Protein AF-A0A7W1D1I5-F1 (afdb_monomer_lite)

Radius of gyration: 15.41 Å; chains: 1; bounding box: 38×36×47 Å

Sequence (142 aa):
MVYVFHVHWRPASVPAGEGAALFWAEALPAKRVKPGAPQDHPFCADAGVLGSRLEGNPGEAETLGVLLPGNARGPFPSVDGTSGRRKVALRSWRVPALRLAPTEAVQILMEWLENERVPSDVQLGDSTHYWQRAAQLGLEAL

Structure (mmCIF, N/CA/C/O backbone):
data_AF-A0A7W1D1I5-F1
#
_entry.id   AF-A0A7W1D1I5-F1
#
loop_
_atom_site.group_PDB
_atom_site.id
_atom_site.type_symbol
_atom_site.label_atom_id
_atom_site.label_alt_id
_atom_site.label_comp_id
_atom_site.label_asym_id
_atom_site.label_entity_id
_atom_site.label_seq_id
_atom_site.pdbx_PDB_ins_code
_atom_site.Cartn_x
_atom_site.Cartn_y
_atom_site.Cartn_z
_atom_site.occupancy
_atom_site.B_iso_or_equiv
_atom_site.auth_seq_id
_atom_site.auth_comp_id
_atom_site.auth_asym_id
_atom_site.auth_atom_id
_atom_site.pdbx_PDB_model_num
ATOM 1 N N . MET A 1 1 ? 2.821 -16.788 -8.348 1.00 85.88 1 MET A N 1
ATOM 2 C CA . MET A 1 1 ? 2.913 -15.312 -8.358 1.00 85.88 1 MET A CA 1
ATOM 3 C C . MET A 1 1 ? 2.959 -14.911 -6.903 1.00 85.88 1 MET A C 1
ATOM 5 O O . MET A 1 1 ? 2.241 -15.540 -6.142 1.00 85.88 1 MET A O 1
ATOM 9 N N . VAL A 1 2 ? 3.813 -13.971 -6.525 1.00 92.38 2 VAL A N 1
ATOM 10 C CA . VAL A 1 2 ? 3.862 -13.447 -5.151 1.00 92.38 2 VAL A CA 1
ATOM 11 C C . VAL A 1 2 ? 3.465 -11.978 -5.188 1.00 92.38 2 VAL A C 1
ATOM 13 O O . VAL A 1 2 ? 3.810 -11.294 -6.152 1.00 92.38 2 VAL A O 1
ATOM 16 N N . TYR A 1 3 ? 2.745 -11.507 -4.177 1.00 94.12 3 TYR A N 1
ATOM 17 C CA . TYR A 1 3 ? 2.292 -10.128 -4.063 1.00 94.12 3 TYR A CA 1
ATOM 18 C C . TYR A 1 3 ? 2.925 -9.455 -2.854 1.00 94.12 3 TYR A C 1
ATOM 20 O O . TYR A 1 3 ? 2.684 -9.870 -1.725 1.00 94.12 3 TYR A O 1
ATOM 28 N N . VAL A 1 4 ? 3.723 -8.413 -3.077 1.00 95.06 4 VAL A N 1
ATOM 29 C CA . VAL A 1 4 ? 4.300 -7.623 -1.983 1.00 95.06 4 VAL A CA 1
ATOM 30 C C . VAL A 1 4 ? 3.317 -6.524 -1.622 1.00 95.06 4 VAL A C 1
ATOM 32 O O . VAL A 1 4 ? 3.130 -5.601 -2.409 1.00 95.06 4 VAL A O 1
ATOM 35 N N . PHE A 1 5 ? 2.665 -6.638 -0.468 1.00 95.38 5 PHE A N 1
ATOM 36 C CA . PHE A 1 5 ? 1.684 -5.673 0.013 1.00 95.38 5 PHE A CA 1
ATOM 37 C C . PHE A 1 5 ? 2.354 -4.496 0.710 1.00 95.38 5 PHE A C 1
ATOM 39 O O . PHE A 1 5 ? 3.245 -4.659 1.548 1.00 95.38 5 PHE A O 1
ATOM 46 N N . HIS A 1 6 ? 1.851 -3.310 0.405 1.00 96.44 6 HIS A N 1
ATOM 47 C CA . HIS A 1 6 ? 2.287 -2.024 0.915 1.00 96.44 6 HIS A CA 1
ATOM 48 C C . HIS A 1 6 ? 1.091 -1.253 1.470 1.00 96.44 6 HIS A C 1
ATOM 50 O O . HIS A 1 6 ? -0.012 -1.320 0.924 1.00 96.44 6 HIS A O 1
ATOM 56 N N . VAL A 1 7 ? 1.331 -0.467 2.519 1.00 96.25 7 VAL A N 1
ATOM 57 C CA . VAL A 1 7 ? 0.303 0.341 3.180 1.00 96.25 7 VAL A CA 1
ATOM 58 C C . VAL A 1 7 ? 0.741 1.794 3.231 1.00 96.25 7 VAL A C 1
ATOM 60 O O . VAL A 1 7 ? 1.870 2.113 3.610 1.00 96.25 7 VAL A O 1
ATOM 63 N N . HIS A 1 8 ? -0.171 2.684 2.859 1.00 95.75 8 HIS A N 1
ATOM 64 C CA . HIS A 1 8 ? -0.002 4.122 2.978 1.00 95.75 8 HIS A CA 1
ATOM 65 C C . HIS A 1 8 ? -1.125 4.711 3.826 1.00 95.75 8 HIS A C 1
ATOM 67 O O . HIS A 1 8 ? -2.297 4.542 3.500 1.00 95.75 8 HIS A O 1
ATOM 73 N N . TRP A 1 9 ? -0.780 5.431 4.891 1.00 95.19 9 TRP A N 1
ATOM 74 C CA . TRP A 1 9 ? -1.772 6.157 5.674 1.00 95.19 9 TRP A CA 1
ATOM 75 C C . TRP A 1 9 ? -1.988 7.552 5.109 1.00 95.19 9 TRP A C 1
ATOM 77 O O . TRP A 1 9 ? -1.050 8.345 5.008 1.00 95.19 9 TRP A O 1
ATOM 87 N N . ARG A 1 10 ? -3.240 7.871 4.794 1.00 94.06 10 ARG A N 1
ATOM 88 C CA . ARG A 1 10 ? -3.671 9.216 4.440 1.00 94.06 10 ARG A CA 1
ATOM 89 C C . ARG A 1 10 ? -4.372 9.842 5.647 1.00 94.06 10 ARG A C 1
ATOM 91 O O . ARG A 1 10 ? -5.433 9.353 6.037 1.00 94.06 10 ARG A O 1
ATOM 98 N N . PRO A 1 11 ? -3.817 10.912 6.240 1.00 91.38 11 PRO A N 1
ATOM 99 C CA . PRO A 1 11 ? -4.476 11.609 7.336 1.00 91.38 11 PRO A CA 1
ATOM 100 C C . PRO A 1 11 ? -5.791 12.240 6.868 1.00 91.38 11 PRO A C 1
ATOM 102 O O . PRO A 1 11 ? -6.001 12.477 5.675 1.00 91.38 11 PRO A O 1
ATOM 105 N N . ALA A 1 12 ? -6.671 12.525 7.824 1.00 91.12 12 ALA A N 1
ATOM 106 C CA . ALA A 1 12 ? -7.903 13.245 7.553 1.00 91.12 12 ALA A CA 1
ATOM 107 C C . ALA A 1 12 ? -7.605 14.639 6.982 1.00 91.12 12 ALA A C 1
ATOM 109 O O . ALA A 1 12 ? -6.682 15.324 7.422 1.00 91.12 12 ALA A O 1
ATOM 110 N N . SER A 1 13 ? -8.413 15.083 6.021 1.00 87.62 13 SER A N 1
ATOM 111 C CA . SER A 1 13 ? -8.305 16.433 5.453 1.00 87.62 13 SER A CA 1
ATOM 112 C C . SER A 1 13 ? -8.845 17.523 6.384 1.00 87.62 13 SER A C 1
ATOM 114 O O . SER A 1 13 ? -8.617 18.704 6.137 1.00 87.62 13 SER A O 1
ATOM 116 N N . VAL A 1 14 ? -9.575 17.139 7.436 1.00 88.88 14 VAL A N 1
ATOM 117 C CA . VAL A 1 14 ? -10.134 18.031 8.459 1.00 88.88 14 VAL A CA 1
ATOM 118 C C . VAL A 1 14 ? -9.907 17.439 9.857 1.00 88.88 14 VAL A C 1
ATOM 120 O O . VAL A 1 14 ? -9.893 16.216 9.981 1.00 88.88 14 VAL A O 1
ATOM 123 N N . PRO A 1 15 ? -9.771 18.260 10.918 1.00 82.19 15 PRO A N 1
ATOM 124 C CA . PRO A 1 15 ? -9.387 17.776 12.251 1.00 82.19 15 PRO A CA 1
ATOM 125 C C . PRO A 1 15 ? -10.319 16.728 12.876 1.00 82.19 15 PRO A C 1
ATOM 127 O O . PRO A 1 15 ? -9.853 15.878 13.622 1.00 82.19 15 PRO A O 1
ATOM 130 N N . ALA A 1 16 ? -11.621 16.789 12.582 1.00 81.12 16 ALA A N 1
ATOM 131 C CA . ALA A 1 16 ? -12.625 15.843 13.085 1.00 81.12 16 ALA A CA 1
ATOM 132 C C . ALA A 1 16 ? -12.961 14.722 12.083 1.00 81.12 16 ALA A C 1
ATOM 134 O O . ALA A 1 16 ? -13.888 13.951 12.306 1.00 81.12 16 ALA A O 1
ATOM 135 N N . GLY A 1 17 ? -12.271 14.685 10.942 1.00 81.69 17 GLY A N 1
ATOM 136 C CA . GLY A 1 17 ? -12.485 13.673 9.919 1.00 81.69 17 GLY A CA 1
ATOM 137 C C . GLY A 1 17 ? -11.699 12.407 10.224 1.00 81.69 17 GLY A C 1
ATOM 138 O O . GLY A 1 17 ? -10.726 12.422 10.976 1.00 81.69 17 GLY A O 1
ATOM 139 N N . GLU A 1 18 ? -12.084 11.318 9.573 1.00 86.56 18 GLU A N 1
ATOM 140 C CA . GLU A 1 18 ? -11.309 10.084 9.600 1.00 86.56 18 GLU A CA 1
ATOM 141 C C . GLU A 1 18 ? -10.264 10.080 8.478 1.00 86.56 18 GLU A C 1
ATOM 143 O O . GLU A 1 18 ? -10.490 10.569 7.364 1.00 86.56 18 GLU A O 1
ATOM 148 N N . GLY A 1 19 ? -9.084 9.540 8.790 1.00 92.44 19 GLY A N 1
ATOM 149 C CA . GLY A 1 19 ? -8.084 9.207 7.781 1.00 92.44 19 GLY A CA 1
ATOM 150 C C . GLY A 1 19 ? -8.495 7.975 6.975 1.00 92.44 19 GLY A C 1
ATOM 151 O O . GLY A 1 19 ? -9.632 7.515 7.027 1.00 92.44 19 GLY A O 1
ATOM 152 N N . ALA A 1 20 ? -7.556 7.421 6.223 1.00 95.38 20 ALA A N 1
ATOM 153 C CA . ALA A 1 20 ? -7.724 6.111 5.609 1.00 95.38 20 ALA A CA 1
ATOM 154 C C . ALA A 1 20 ? -6.380 5.429 5.410 1.00 95.38 20 ALA A C 1
ATOM 156 O O . ALA A 1 20 ? -5.369 6.093 5.168 1.00 95.38 20 ALA A O 1
ATOM 157 N N . ALA A 1 21 ? -6.396 4.103 5.420 1.00 95.94 21 ALA A N 1
ATOM 158 C CA . ALA A 1 21 ? -5.281 3.318 4.924 1.00 95.94 21 ALA A CA 1
ATOM 159 C C . ALA A 1 21 ? -5.530 2.960 3.460 1.00 95.94 21 ALA A C 1
ATOM 161 O O . ALA A 1 21 ? -6.640 2.596 3.079 1.00 95.94 21 ALA A O 1
ATOM 162 N N . LEU A 1 22 ? -4.494 3.060 2.637 1.00 96.69 22 LEU A N 1
ATOM 163 C CA . LEU A 1 22 ? -4.510 2.617 1.253 1.00 96.69 22 LEU A CA 1
ATOM 164 C C . LEU A 1 22 ? -3.561 1.431 1.109 1.00 96.69 22 LEU A C 1
ATOM 166 O O . LEU A 1 22 ? -2.348 1.580 1.280 1.00 96.69 22 LEU A O 1
ATOM 170 N N . PHE A 1 23 ? -4.124 0.269 0.797 1.00 96.44 23 PHE A N 1
ATOM 171 C CA . PHE A 1 23 ? -3.389 -0.961 0.529 1.00 96.44 23 PHE A CA 1
ATOM 172 C C . PHE A 1 23 ? -3.145 -1.086 -0.969 1.00 96.44 23 PHE A C 1
ATOM 174 O O . PHE A 1 23 ? -4.069 -0.946 -1.763 1.00 96.44 23 PHE A O 1
ATOM 181 N N . TRP A 1 24 ? -1.915 -1.377 -1.367 1.00 96.31 24 TRP A N 1
ATOM 182 C CA . TRP A 1 24 ? -1.565 -1.694 -2.752 1.00 96.31 24 TRP A CA 1
ATOM 183 C C . TRP A 1 24 ? -0.506 -2.793 -2.776 1.00 96.31 24 TRP A C 1
ATOM 185 O O . TRP A 1 24 ? 0.081 -3.101 -1.741 1.00 96.31 24 TRP A O 1
ATOM 195 N N . ALA A 1 25 ? -0.256 -3.406 -3.934 1.00 95.56 25 ALA A N 1
ATOM 196 C CA . ALA A 1 25 ? 0.739 -4.469 -4.018 1.00 95.56 25 ALA A CA 1
ATOM 197 C C . ALA A 1 25 ? 1.511 -4.494 -5.334 1.00 95.56 25 ALA A C 1
ATOM 199 O O . ALA A 1 25 ? 0.986 -4.127 -6.390 1.00 95.56 25 ALA A O 1
ATOM 200 N N . GLU A 1 26 ? 2.743 -4.996 -5.269 1.00 94.31 26 GLU A N 1
ATOM 201 C CA . GLU A 1 26 ? 3.543 -5.378 -6.433 1.00 94.31 26 GLU A CA 1
ATOM 202 C C . GLU A 1 26 ? 3.391 -6.871 -6.743 1.00 94.31 26 GLU A C 1
ATOM 204 O O . GLU A 1 26 ? 3.496 -7.704 -5.849 1.00 94.31 26 GLU A O 1
ATOM 209 N N . ALA A 1 27 ? 3.199 -7.232 -8.011 1.00 92.31 27 ALA A N 1
ATOM 210 C CA . ALA A 1 27 ? 3.149 -8.607 -8.492 1.00 92.31 27 ALA A CA 1
ATOM 211 C C . ALA A 1 27 ? 4.532 -9.088 -8.964 1.00 92.31 27 ALA A C 1
ATOM 213 O O . ALA A 1 27 ? 5.158 -8.483 -9.842 1.00 92.31 27 ALA A O 1
ATOM 214 N N . LEU A 1 28 ? 4.981 -10.225 -8.426 1.00 87.75 28 LEU A N 1
ATOM 215 C CA . LEU A 1 28 ? 6.300 -10.805 -8.665 1.00 87.75 28 LEU A CA 1
ATOM 216 C C . LEU A 1 28 ? 6.258 -12.221 -9.273 1.00 87.75 28 LEU A C 1
ATOM 218 O O . LEU A 1 28 ? 5.443 -13.058 -8.863 1.00 87.75 28 LEU A O 1
ATOM 222 N N . PRO A 1 29 ? 7.182 -12.546 -10.201 1.00 83.75 29 PRO A N 1
ATOM 223 C CA . PRO A 1 29 ? 8.345 -11.744 -10.594 1.00 83.75 29 PRO A CA 1
ATOM 224 C C . PRO A 1 29 ? 7.956 -10.519 -11.423 1.00 83.75 29 PRO A C 1
ATOM 226 O O . PRO A 1 29 ? 7.058 -10.598 -12.263 1.00 83.75 29 PRO A O 1
ATOM 229 N N . ALA A 1 30 ? 8.658 -9.406 -11.197 1.00 75.69 30 ALA A N 1
ATOM 230 C CA . ALA A 1 30 ? 8.483 -8.175 -11.953 1.00 75.69 30 ALA A CA 1
ATOM 231 C C . ALA A 1 30 ? 8.706 -8.467 -13.445 1.00 75.69 30 ALA A C 1
ATOM 233 O O . ALA A 1 30 ? 9.831 -8.677 -13.909 1.00 75.69 30 ALA A O 1
ATOM 234 N N . L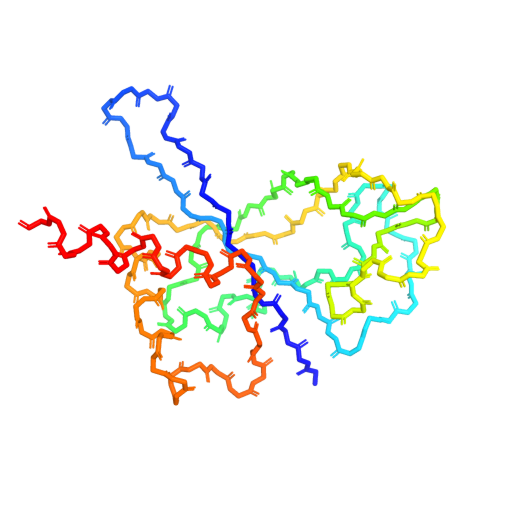YS A 1 31 ? 7.617 -8.561 -14.211 1.00 69.25 31 LYS A N 1
ATOM 235 C CA . LYS A 1 31 ? 7.702 -8.815 -15.652 1.00 69.25 31 LYS A CA 1
ATOM 236 C C . LYS A 1 31 ? 8.226 -7.563 -16.348 1.00 69.25 31 LYS A C 1
ATOM 238 O O . LYS A 1 31 ? 8.023 -6.447 -15.877 1.00 69.25 31 LYS A O 1
ATOM 243 N N . ARG A 1 32 ? 8.891 -7.745 -17.497 1.00 61.28 32 ARG A N 1
ATOM 244 C CA . ARG A 1 32 ? 9.329 -6.619 -18.337 1.00 61.28 32 ARG A CA 1
ATOM 245 C C . ARG A 1 32 ? 8.161 -5.659 -18.556 1.00 61.28 32 ARG A C 1
ATOM 247 O O . ARG A 1 32 ? 7.087 -6.084 -18.980 1.00 61.28 32 ARG A O 1
ATOM 254 N N . VAL A 1 33 ? 8.422 -4.387 -18.270 1.00 62.50 33 VAL A N 1
ATOM 255 C CA . VAL A 1 33 ? 7.480 -3.275 -18.395 1.00 62.50 33 VAL A CA 1
ATOM 256 C C . VAL A 1 33 ? 6.863 -3.298 -19.793 1.00 62.50 33 VAL A C 1
ATOM 258 O O . VAL A 1 33 ? 7.554 -3.061 -20.785 1.00 62.50 33 VAL A O 1
ATOM 261 N N . LYS A 1 34 ? 5.567 -3.610 -19.883 1.00 57.78 34 LYS A N 1
ATOM 262 C CA . LYS A 1 34 ? 4.782 -3.242 -21.064 1.00 57.78 34 LYS A CA 1
ATOM 263 C C . LYS A 1 34 ? 4.542 -1.730 -20.989 1.00 57.78 34 LYS A C 1
ATOM 265 O O . LYS A 1 34 ? 4.358 -1.234 -19.879 1.00 57.78 34 LYS A O 1
ATOM 270 N N . PRO A 1 35 ? 4.551 -0.992 -22.110 1.00 56.22 35 PRO A N 1
ATOM 271 C CA . PRO A 1 35 ? 4.232 0.431 -22.086 1.00 56.22 35 PRO A CA 1
ATOM 272 C C . PRO A 1 35 ? 2.816 0.635 -21.522 1.00 56.22 35 PRO A C 1
ATOM 274 O O . PRO A 1 35 ? 1.835 0.310 -22.187 1.00 56.22 35 PRO A O 1
ATOM 277 N N . GLY A 1 36 ? 2.721 1.094 -20.274 1.00 63.72 36 GLY A N 1
ATOM 278 C CA . GLY A 1 36 ? 1.496 1.627 -19.675 1.00 63.72 36 GLY A CA 1
ATOM 279 C C . GLY A 1 36 ? 1.414 3.138 -19.887 1.00 63.72 36 GLY A C 1
ATOM 280 O O . GLY A 1 36 ? 2.227 3.711 -20.623 1.00 63.72 36 GLY A O 1
ATOM 281 N N . ALA A 1 37 ? 0.472 3.813 -19.219 1.00 68.06 37 ALA A N 1
ATOM 282 C CA . ALA A 1 37 ? 0.531 5.270 -19.162 1.00 68.06 37 ALA A CA 1
ATOM 283 C C . ALA A 1 37 ? 1.862 5.697 -18.499 1.00 68.06 37 ALA A C 1
ATOM 285 O O . ALA A 1 37 ? 2.323 5.003 -17.591 1.00 68.06 37 ALA A O 1
ATOM 286 N N . PRO A 1 38 ? 2.484 6.824 -18.895 1.00 68.38 38 PRO A N 1
ATOM 287 C CA . PRO A 1 38 ? 3.840 7.212 -18.471 1.00 68.38 38 PRO A CA 1
ATOM 288 C C . PRO A 1 38 ? 4.105 7.313 -16.956 1.00 68.38 38 PRO A C 1
ATOM 290 O O . PRO A 1 38 ? 5.251 7.508 -16.558 1.00 68.38 38 PRO A O 1
ATOM 293 N N . GLN A 1 39 ? 3.070 7.219 -16.121 1.00 84.31 39 GLN A N 1
ATOM 294 C CA . GLN A 1 39 ? 3.133 7.340 -14.665 1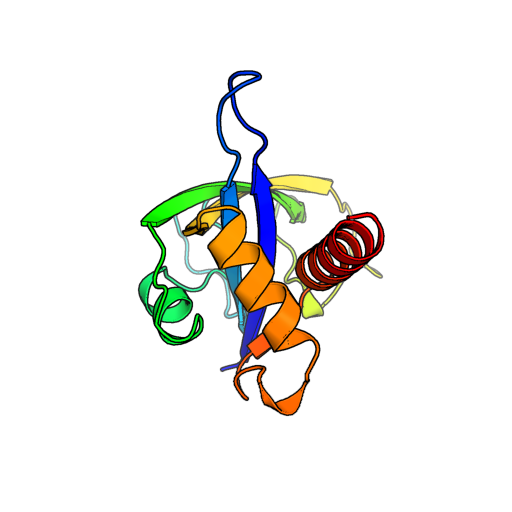.00 84.31 39 GLN A CA 1
ATOM 295 C C . GLN A 1 39 ? 2.543 6.134 -13.927 1.00 84.31 39 GLN A C 1
ATOM 297 O O . GLN A 1 39 ? 2.575 6.125 -12.701 1.00 84.31 39 GLN A O 1
ATOM 302 N N . ASP A 1 40 ? 2.013 5.125 -14.618 1.00 89.62 40 ASP A N 1
ATOM 303 C CA . ASP A 1 40 ? 1.483 3.941 -13.939 1.00 89.62 40 ASP A CA 1
ATOM 304 C C . ASP A 1 40 ? 2.632 3.035 -13.521 1.00 89.62 40 ASP A C 1
ATOM 306 O O . ASP A 1 40 ? 3.534 2.737 -14.312 1.00 89.62 40 ASP A O 1
ATOM 310 N N . HIS A 1 41 ? 2.616 2.606 -12.263 1.00 89.62 41 HIS A N 1
ATOM 311 C CA . HIS A 1 41 ? 3.639 1.708 -11.768 1.00 89.62 41 HIS A CA 1
ATOM 312 C C . HIS A 1 41 ? 3.456 0.318 -12.410 1.00 89.62 41 HIS A C 1
ATOM 314 O O . HIS A 1 41 ? 2.422 -0.329 -12.230 1.00 89.62 41 HIS A O 1
ATOM 320 N N . PRO A 1 42 ? 4.446 -0.182 -13.164 1.00 88.81 42 PRO A N 1
ATOM 321 C CA . PRO A 1 42 ? 4.269 -1.312 -14.071 1.00 88.81 42 PRO A CA 1
ATOM 322 C C . PRO A 1 42 ? 4.210 -2.669 -13.367 1.00 88.81 42 PRO A C 1
ATOM 324 O O . PRO A 1 42 ? 3.930 -3.678 -14.012 1.00 88.81 42 PRO A O 1
ATOM 327 N N . PHE A 1 43 ? 4.512 -2.707 -12.069 1.00 90.88 43 PHE A N 1
ATOM 328 C CA . PHE A 1 43 ? 4.520 -3.930 -11.273 1.00 90.88 43 PHE A CA 1
ATOM 329 C C . PHE A 1 43 ? 3.274 -4.070 -10.401 1.00 90.88 43 PHE A C 1
ATOM 331 O O . PHE A 1 43 ? 3.210 -5.009 -9.624 1.00 90.88 43 PHE A O 1
ATOM 338 N N . CYS A 1 44 ? 2.295 -3.169 -10.495 1.00 91.94 44 CYS A N 1
ATOM 339 C CA . CYS A 1 44 ? 1.131 -3.222 -9.618 1.00 91.94 44 CYS A CA 1
ATOM 340 C C . CYS A 1 44 ? 0.197 -4.400 -9.903 1.00 91.94 44 CYS A C 1
ATOM 342 O O . CYS A 1 44 ? -0.101 -4.716 -11.055 1.00 91.94 44 CYS A O 1
ATOM 344 N N . ALA A 1 45 ? -0.314 -4.994 -8.827 1.00 92.62 45 ALA A N 1
ATOM 345 C CA . ALA A 1 45 ? -1.538 -5.779 -8.866 1.00 92.62 45 ALA A CA 1
ATOM 346 C C . ALA A 1 45 ? -2.754 -4.862 -9.088 1.00 92.62 45 ALA A C 1
ATOM 348 O O . ALA A 1 45 ? -2.744 -3.694 -8.694 1.00 92.62 45 ALA A O 1
ATOM 349 N N . ASP A 1 46 ? -3.803 -5.387 -9.717 1.00 90.62 46 ASP A N 1
ATOM 350 C CA . ASP A 1 46 ? -5.085 -4.690 -9.815 1.00 90.62 46 ASP A CA 1
ATOM 351 C C . ASP A 1 46 ? -5.893 -4.787 -8.507 1.00 90.62 46 ASP A C 1
ATOM 353 O O . ASP A 1 46 ? -5.635 -5.633 -7.650 1.00 90.62 46 ASP A O 1
ATOM 357 N N . ALA A 1 47 ? -6.900 -3.923 -8.362 1.00 89.19 47 ALA A N 1
ATOM 358 C CA . ALA A 1 47 ? -7.736 -3.847 -7.165 1.00 89.19 47 ALA A CA 1
ATOM 359 C C . ALA A 1 47 ? -8.504 -5.147 -6.855 1.00 89.19 47 ALA A C 1
ATOM 361 O O . ALA A 1 47 ? -8.727 -5.454 -5.687 1.00 89.19 47 ALA A O 1
ATOM 362 N N . GLY A 1 48 ? -8.876 -5.938 -7.869 1.00 89.31 48 GLY A N 1
ATOM 363 C CA . GLY A 1 48 ? -9.566 -7.214 -7.662 1.00 89.31 48 GLY A CA 1
ATOM 364 C C . GLY A 1 48 ? -8.647 -8.260 -7.033 1.00 89.31 48 GLY A C 1
ATOM 365 O O . GLY A 1 48 ? -9.042 -8.962 -6.102 1.00 89.31 48 GLY A O 1
ATOM 366 N N . VAL A 1 49 ? -7.394 -8.311 -7.491 1.00 90.94 49 VAL A N 1
ATOM 367 C CA . VAL A 1 49 ? -6.338 -9.141 -6.896 1.00 90.94 49 VAL A CA 1
ATOM 368 C C . VAL A 1 49 ? -6.054 -8.725 -5.453 1.00 90.94 49 VAL A C 1
ATOM 370 O O . VAL A 1 49 ? -5.886 -9.600 -4.603 1.00 90.94 49 VAL A O 1
ATOM 373 N N . LEU A 1 50 ? -6.021 -7.420 -5.163 1.00 91.44 50 LEU A N 1
ATOM 374 C CA . LEU A 1 50 ? -5.865 -6.923 -3.793 1.00 91.44 50 LEU A CA 1
ATOM 375 C C . LEU A 1 50 ? -7.037 -7.368 -2.909 1.00 91.44 50 LEU A C 1
ATOM 377 O O . LEU A 1 50 ? -6.824 -7.960 -1.854 1.00 91.44 50 LEU A O 1
ATOM 381 N N . GLY A 1 51 ? -8.270 -7.143 -3.368 1.00 92.06 51 GLY A N 1
ATOM 382 C CA . GLY A 1 51 ? -9.476 -7.367 -2.570 1.00 92.06 51 GLY A CA 1
ATOM 383 C C . GLY A 1 51 ? -9.684 -8.832 -2.209 1.00 92.06 51 GLY A C 1
ATOM 384 O O . GLY A 1 51 ? -10.102 -9.139 -1.098 1.00 92.06 51 GLY A O 1
ATOM 385 N N . SER A 1 52 ? -9.303 -9.759 -3.094 1.00 91.38 52 SER A N 1
ATOM 386 C CA . SER A 1 52 ? -9.399 -11.192 -2.801 1.00 91.38 52 SER A CA 1
ATOM 387 C C . SER A 1 52 ? -8.417 -11.678 -1.722 1.00 91.38 52 SER A C 1
ATOM 389 O O . SER A 1 52 ? -8.468 -12.851 -1.368 1.00 91.38 52 SER A O 1
ATOM 391 N N . ARG A 1 53 ? -7.485 -10.831 -1.260 1.00 91.44 53 ARG A N 1
ATOM 392 C CA . ARG A 1 53 ? -6.461 -11.149 -0.245 1.00 91.44 53 ARG A CA 1
ATOM 393 C C . ARG A 1 53 ? -6.650 -10.387 1.068 1.00 91.44 53 ARG A C 1
ATOM 395 O O . ARG A 1 53 ? -5.975 -10.707 2.035 1.00 91.44 53 ARG A O 1
ATOM 402 N N . LEU A 1 54 ? -7.575 -9.427 1.120 1.00 88.38 54 LEU A N 1
ATOM 403 C CA . LEU A 1 54 ? -7.943 -8.686 2.336 1.00 88.38 54 LEU A CA 1
ATOM 404 C C . LEU A 1 54 ? -9.164 -9.310 3.051 1.00 88.38 54 LEU A C 1
ATOM 406 O O . LEU A 1 54 ? -10.022 -8.591 3.550 1.00 88.38 54 LEU A O 1
ATOM 410 N N . GLU A 1 55 ? -9.271 -10.646 3.028 1.00 71.94 55 GLU A N 1
ATOM 411 C CA . GLU A 1 55 ? -10.220 -11.488 3.792 1.00 71.94 55 GLU A CA 1
ATOM 412 C C . GLU A 1 55 ? -11.594 -10.860 4.122 1.00 71.94 55 GLU A C 1
ATOM 414 O O . GLU A 1 55 ? -11.995 -10.725 5.272 1.00 71.94 55 GLU A O 1
ATOM 419 N N . GLY A 1 56 ? -12.363 -10.504 3.087 1.00 65.94 56 GLY A N 1
ATOM 420 C CA . GLY A 1 56 ? -13.755 -10.053 3.237 1.00 65.94 56 GLY A CA 1
ATOM 421 C C . GLY A 1 56 ? -13.952 -8.538 3.321 1.00 65.94 56 GLY A C 1
ATOM 422 O O . GLY A 1 56 ? -15.098 -8.094 3.256 1.00 65.94 56 GLY A O 1
ATOM 423 N N . ASN A 1 57 ? -12.876 -7.744 3.362 1.00 72.94 57 ASN A N 1
ATOM 424 C CA . ASN A 1 57 ? -12.947 -6.291 3.226 1.00 72.94 57 ASN A CA 1
ATOM 425 C C . ASN A 1 57 ? -12.263 -5.812 1.933 1.00 72.94 57 ASN A C 1
ATOM 427 O O . ASN A 1 57 ? -11.070 -5.499 1.930 1.00 72.94 57 ASN A O 1
ATOM 431 N N . PRO A 1 58 ? -12.992 -5.746 0.804 1.00 71.75 58 PRO A N 1
ATOM 432 C CA . PRO A 1 58 ? -12.400 -5.340 -0.463 1.00 71.75 58 PRO A CA 1
ATOM 433 C C . PRO A 1 58 ? -12.066 -3.843 -0.523 1.00 71.75 58 PRO A C 1
ATOM 435 O O . PRO A 1 58 ? -11.510 -3.423 -1.531 1.00 71.75 58 PRO A O 1
ATOM 438 N N . GLY A 1 59 ? -12.387 -3.042 0.503 1.00 85.19 59 GLY A N 1
ATOM 439 C CA . GLY A 1 59 ? -12.215 -1.590 0.486 1.00 85.19 59 GLY A CA 1
ATOM 440 C C . GLY A 1 59 ? -12.887 -0.903 -0.710 1.00 85.19 59 GLY A C 1
ATOM 441 O O . GLY A 1 59 ? -13.627 -1.503 -1.493 1.00 85.19 59 GLY A O 1
ATOM 442 N N . GLU A 1 60 ? -12.609 0.387 -0.874 1.00 93.00 60 GLU A N 1
ATOM 443 C CA . GLU A 1 60 ? -12.980 1.142 -2.071 1.00 93.00 60 GLU A CA 1
ATOM 444 C C . GLU A 1 60 ? -11.774 1.259 -3.009 1.00 93.00 60 GLU A C 1
ATOM 446 O O . GLU A 1 60 ? -10.688 1.670 -2.597 1.00 93.00 60 GLU A O 1
ATOM 451 N N . ALA A 1 61 ? -11.944 0.897 -4.282 1.00 94.94 61 ALA A N 1
ATOM 452 C CA . ALA A 1 61 ? -10.869 1.004 -5.260 1.00 94.94 61 ALA A CA 1
ATOM 453 C C . ALA A 1 61 ? -10.527 2.473 -5.551 1.00 94.94 61 ALA A C 1
ATOM 455 O O . ALA A 1 61 ? -11.383 3.264 -5.942 1.00 94.94 61 ALA A O 1
ATOM 456 N N . GLU A 1 62 ? -9.249 2.822 -5.434 1.00 94.75 62 GLU A N 1
ATOM 457 C CA . GLU A 1 62 ? -8.737 4.169 -5.674 1.00 94.75 62 GLU A CA 1
ATOM 458 C C . GLU A 1 62 ? -7.395 4.114 -6.422 1.00 94.75 62 GLU A C 1
ATOM 460 O O . GLU A 1 62 ? -6.685 3.110 -6.412 1.00 94.75 62 GLU A O 1
ATOM 465 N N . THR A 1 63 ? -7.025 5.208 -7.090 1.00 94.75 63 THR A N 1
ATOM 466 C CA . THR A 1 63 ? -5.661 5.400 -7.599 1.00 94.75 63 THR A CA 1
ATOM 467 C C . THR A 1 63 ? -4.859 6.263 -6.633 1.00 94.75 63 THR A C 1
ATOM 469 O O . THR A 1 63 ? -5.172 7.435 -6.436 1.00 94.75 63 THR A O 1
ATOM 472 N N . LEU A 1 64 ? -3.786 5.706 -6.079 1.00 94.62 64 LEU A N 1
ATOM 473 C CA . LEU A 1 64 ? -2.886 6.405 -5.171 1.00 94.62 64 LEU A CA 1
ATOM 474 C C . LEU A 1 64 ? -1.656 6.931 -5.920 1.00 94.62 64 LEU A C 1
ATOM 476 O O . LEU A 1 64 ? -1.010 6.205 -6.675 1.00 94.62 64 LEU A O 1
ATOM 480 N N . GLY A 1 65 ? -1.303 8.193 -5.678 1.00 94.56 65 GLY A N 1
ATOM 481 C CA . GLY A 1 65 ? -0.014 8.755 -6.075 1.00 94.56 65 GLY A CA 1
ATOM 482 C C . GLY A 1 65 ? 1.049 8.486 -5.011 1.00 94.56 65 GLY A C 1
ATOM 483 O O . GLY A 1 65 ? 0.908 8.936 -3.878 1.00 94.56 65 GLY A O 1
ATOM 484 N N . VAL A 1 66 ? 2.127 7.794 -5.372 1.00 92.94 66 VAL A N 1
ATOM 485 C CA . VAL A 1 66 ? 3.241 7.454 -4.473 1.00 92.94 66 VAL A CA 1
ATOM 486 C C . VAL A 1 66 ? 4.578 7.915 -5.037 1.00 92.94 66 VAL A C 1
ATOM 488 O O . VAL A 1 66 ? 4.776 7.982 -6.250 1.00 92.94 66 VAL A O 1
ATOM 491 N N . LEU A 1 67 ? 5.520 8.225 -4.146 1.00 92.62 67 LEU A N 1
ATOM 492 C CA . LEU A 1 67 ? 6.918 8.442 -4.501 1.00 92.62 67 LEU A CA 1
ATOM 493 C C . LEU A 1 67 ? 7.690 7.148 -4.264 1.00 92.62 67 LEU A C 1
ATOM 495 O O . LEU A 1 67 ? 7.870 6.745 -3.119 1.00 92.62 67 LEU A O 1
ATOM 499 N N . LEU A 1 68 ? 8.156 6.512 -5.339 1.00 91.38 68 LEU A N 1
ATOM 500 C CA . LEU A 1 68 ? 8.893 5.249 -5.262 1.00 91.38 68 LEU A CA 1
ATOM 501 C C . LEU A 1 68 ? 10.305 5.389 -5.837 1.00 91.38 68 LEU A C 1
ATOM 503 O O . LEU A 1 68 ? 10.523 6.203 -6.748 1.00 91.38 68 LEU A O 1
ATOM 507 N N . PRO A 1 69 ? 11.273 4.601 -5.333 1.00 90.88 69 PRO A N 1
ATOM 508 C CA . PRO A 1 69 ? 12.604 4.540 -5.910 1.00 90.88 69 PRO A CA 1
ATOM 509 C C . PRO A 1 69 ? 12.564 4.134 -7.386 1.00 90.88 69 PRO A C 1
ATOM 511 O O . PRO A 1 69 ? 11.859 3.216 -7.799 1.00 90.88 69 PRO A O 1
ATOM 514 N N . GLY A 1 70 ? 13.367 4.807 -8.199 1.00 89.81 70 GLY A N 1
ATOM 515 C CA . GLY A 1 70 ? 13.498 4.497 -9.613 1.00 89.81 70 GLY A CA 1
ATOM 516 C C . GLY A 1 70 ? 14.618 5.285 -10.270 1.00 89.81 70 GLY A C 1
ATOM 517 O O . GLY A 1 70 ? 15.456 5.906 -9.613 1.00 89.81 70 GLY A O 1
ATOM 518 N N . ASN A 1 71 ? 14.622 5.274 -11.597 1.00 88.06 71 ASN A N 1
ATOM 519 C CA . ASN A 1 71 ? 15.467 6.136 -12.414 1.00 88.06 71 ASN A CA 1
ATOM 520 C C . ASN A 1 71 ? 14.736 6.536 -13.711 1.00 88.06 71 ASN A C 1
ATOM 522 O O . ASN A 1 71 ? 13.531 6.340 -13.857 1.00 88.06 71 ASN A O 1
ATOM 526 N N . ALA A 1 72 ? 15.460 7.114 -14.673 1.00 83.06 72 ALA A N 1
ATOM 527 C CA . ALA A 1 72 ? 14.888 7.537 -15.954 1.00 83.06 72 ALA A CA 1
ATOM 528 C C . ALA A 1 72 ? 14.270 6.393 -16.788 1.00 83.06 72 ALA A C 1
ATOM 530 O O . ALA A 1 72 ? 13.526 6.675 -17.720 1.00 83.06 72 ALA A O 1
ATOM 531 N N . ARG A 1 73 ? 14.579 5.125 -16.483 1.00 82.00 73 ARG A N 1
ATOM 532 C CA . ARG A 1 73 ? 14.053 3.946 -17.188 1.00 82.00 73 ARG A CA 1
ATOM 533 C C . ARG A 1 73 ? 12.794 3.368 -16.546 1.00 82.00 73 ARG A C 1
ATOM 535 O O . ARG A 1 73 ? 12.143 2.547 -17.180 1.00 82.00 73 ARG A O 1
ATOM 542 N N . GLY A 1 74 ? 12.473 3.756 -15.315 1.00 83.75 74 GLY A N 1
ATOM 543 C CA . GLY A 1 74 ? 11.313 3.234 -14.603 1.00 83.75 74 GLY A CA 1
ATOM 544 C C . GLY A 1 74 ? 11.556 3.045 -13.109 1.00 83.75 74 GLY A C 1
ATOM 545 O O . GLY A 1 74 ? 12.612 3.439 -12.594 1.00 83.75 74 GLY A O 1
ATOM 546 N N . PRO A 1 75 ? 10.572 2.463 -12.413 1.00 87.25 75 PRO A N 1
ATOM 547 C CA . PRO A 1 75 ? 10.680 2.179 -11.001 1.00 87.25 75 PRO A CA 1
ATOM 548 C C . PRO A 1 75 ? 11.507 0.924 -10.753 1.00 87.25 75 PRO A C 1
ATOM 550 O O . PRO A 1 75 ? 11.787 0.113 -11.641 1.00 87.25 75 PRO A O 1
ATOM 553 N N . PHE A 1 76 ? 11.902 0.793 -9.503 1.00 87.19 76 PHE A N 1
ATOM 554 C CA . PHE A 1 76 ? 12.643 -0.321 -8.962 1.00 87.19 76 PHE A CA 1
ATOM 555 C C . PHE A 1 76 ? 11.677 -1.250 -8.221 1.00 87.19 76 PHE A C 1
ATOM 557 O O . PHE A 1 76 ? 11.013 -0.761 -7.314 1.00 87.19 76 PHE A O 1
ATOM 564 N N . PRO A 1 77 ? 11.591 -2.553 -8.576 1.00 85.00 77 PRO A N 1
ATOM 565 C CA . PRO A 1 77 ? 10.801 -3.508 -7.803 1.00 85.00 77 PRO A CA 1
ATOM 566 C C . PRO A 1 77 ? 11.267 -3.525 -6.351 1.00 85.00 77 PRO A C 1
ATOM 568 O O . PRO A 1 77 ? 12.479 -3.483 -6.097 1.00 85.00 77 PRO A O 1
ATOM 571 N N . SER A 1 78 ? 10.318 -3.631 -5.427 1.00 81.50 78 SER A N 1
ATOM 572 C CA . SER A 1 78 ? 10.558 -3.534 -3.989 1.00 81.50 78 SER A CA 1
ATOM 573 C C . SER A 1 78 ? 11.499 -4.629 -3.472 1.00 81.50 78 SER A C 1
ATOM 575 O O .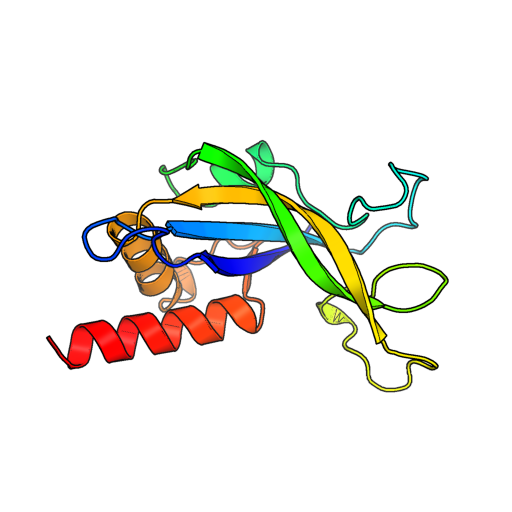 SER A 1 78 ? 12.368 -4.351 -2.650 1.00 81.50 78 SER A O 1
ATOM 577 N N . VAL A 1 79 ? 11.426 -5.847 -4.023 1.00 73.44 79 VAL A N 1
ATOM 578 C CA . VAL A 1 79 ? 12.278 -6.986 -3.610 1.00 73.44 79 VAL A CA 1
ATOM 579 C C . VAL A 1 79 ? 13.748 -6.875 -3.999 1.00 73.44 79 VAL A C 1
ATOM 581 O O . VAL A 1 79 ? 14.599 -7.483 -3.359 1.00 73.44 79 VAL A O 1
ATOM 584 N N . ASP A 1 80 ? 14.071 -6.100 -5.032 1.00 72.19 80 ASP A N 1
ATOM 585 C CA . ASP A 1 80 ? 15.456 -5.978 -5.497 1.00 72.19 80 ASP A CA 1
ATOM 586 C C . ASP A 1 80 ? 16.243 -4.914 -4.711 1.00 72.19 80 ASP A C 1
ATOM 588 O O . ASP A 1 80 ? 17.459 -4.778 -4.881 1.00 72.19 80 ASP A O 1
ATOM 592 N N . GLY A 1 81 ? 15.551 -4.099 -3.906 1.00 69.56 81 GLY A N 1
ATOM 593 C CA . GLY A 1 81 ? 16.128 -2.955 -3.205 1.00 69.56 81 GLY A CA 1
ATOM 594 C C . GLY A 1 81 ? 16.781 -1.923 -4.138 1.00 69.56 81 GLY A C 1
ATOM 595 O O . GLY A 1 81 ? 16.569 -1.890 -5.353 1.00 69.56 81 GLY A O 1
ATOM 596 N N . THR A 1 82 ? 17.591 -1.025 -3.572 1.00 74.19 82 THR A N 1
ATOM 597 C CA . THR A 1 82 ? 18.312 0.016 -4.337 1.00 74.19 82 THR A CA 1
ATOM 598 C C . THR A 1 82 ? 19.826 -0.177 -4.377 1.00 74.19 82 THR A C 1
ATOM 600 O O . THR A 1 82 ? 20.528 0.588 -5.042 1.00 74.19 82 THR A O 1
ATOM 603 N N . SER A 1 83 ? 20.348 -1.191 -3.691 1.00 76.38 83 SER A N 1
ATOM 604 C CA . SER A 1 83 ? 21.783 -1.455 -3.579 1.00 76.38 83 SER A CA 1
ATOM 605 C C . SER A 1 83 ? 22.417 -1.714 -4.948 1.00 76.38 83 SER A C 1
ATOM 607 O O . SER A 1 83 ? 21.917 -2.495 -5.753 1.00 76.38 83 SER A O 1
ATOM 609 N N . GLY A 1 84 ? 23.511 -1.011 -5.251 1.00 79.25 84 GLY A N 1
ATOM 610 C CA . GLY A 1 84 ? 24.204 -1.110 -6.543 1.00 79.25 84 GLY A CA 1
ATOM 611 C C . GLY A 1 84 ? 23.485 -0.443 -7.726 1.00 79.25 84 GLY A C 1
ATOM 612 O O . GLY A 1 84 ? 24.032 -0.405 -8.833 1.00 79.25 84 GLY A O 1
ATOM 613 N N . ARG A 1 85 ? 22.289 0.133 -7.528 1.00 83.25 85 ARG A N 1
ATOM 614 C CA . ARG A 1 85 ? 21.558 0.851 -8.581 1.00 83.25 85 ARG A CA 1
ATOM 615 C C . ARG A 1 85 ? 22.131 2.259 -8.754 1.00 83.25 85 ARG A C 1
ATOM 617 O O . ARG A 1 85 ? 22.379 2.986 -7.798 1.00 83.25 85 ARG A O 1
ATOM 624 N N . ARG A 1 86 ? 22.357 2.667 -10.006 1.00 82.25 86 ARG A N 1
ATOM 625 C CA . ARG A 1 86 ? 22.863 4.010 -10.341 1.00 82.25 86 ARG A CA 1
ATOM 626 C C . ARG A 1 86 ? 21.708 4.992 -10.528 1.00 82.25 86 ARG A C 1
ATOM 628 O O . ARG A 1 86 ? 20.690 4.633 -11.121 1.00 82.25 86 ARG A O 1
ATOM 635 N N . LYS A 1 87 ? 21.929 6.252 -10.127 1.00 86.56 87 LYS A N 1
ATOM 636 C CA . LYS A 1 87 ? 20.990 7.378 -10.313 1.00 86.56 87 LYS A CA 1
ATOM 637 C C . LYS A 1 87 ? 19.609 7.112 -9.694 1.00 86.56 87 LYS A C 1
ATOM 639 O O . LYS A 1 87 ? 18.590 7.378 -10.327 1.00 86.56 87 LYS A O 1
ATOM 644 N N . VAL A 1 88 ? 19.601 6.545 -8.486 1.00 90.50 88 VAL A N 1
ATOM 645 C CA . VAL A 1 88 ? 18.379 6.324 -7.705 1.00 90.50 88 VAL A CA 1
ATOM 646 C C . VAL A 1 88 ? 17.786 7.679 -7.339 1.00 90.50 88 VAL A C 1
ATOM 648 O O . VAL A 1 88 ? 18.479 8.529 -6.785 1.00 90.50 88 VAL A O 1
ATOM 651 N N . ALA A 1 89 ? 16.515 7.876 -7.656 1.00 91.69 89 ALA A N 1
ATOM 652 C CA . ALA A 1 89 ? 15.739 9.027 -7.225 1.00 91.69 89 ALA A CA 1
ATOM 653 C C . ALA A 1 89 ? 14.306 8.588 -6.930 1.00 91.69 89 ALA A C 1
ATOM 655 O O . ALA A 1 89 ? 13.810 7.632 -7.531 1.00 91.69 89 ALA A O 1
ATOM 656 N N . LEU A 1 90 ? 13.635 9.309 -6.036 1.00 92.31 90 LEU A N 1
ATOM 657 C CA . LEU A 1 90 ? 12.196 9.164 -5.864 1.00 92.31 90 LEU A CA 1
ATOM 658 C C . LEU A 1 90 ? 11.482 9.766 -7.072 1.00 92.31 90 LEU A C 1
ATOM 660 O O . LEU A 1 90 ? 11.798 10.873 -7.515 1.00 92.31 90 LEU A O 1
ATOM 664 N N . ARG A 1 91 ? 10.526 9.023 -7.620 1.00 91.06 91 ARG A N 1
ATOM 665 C CA . ARG A 1 91 ? 9.686 9.460 -8.735 1.00 91.06 91 ARG A CA 1
ATOM 666 C C . ARG A 1 91 ? 8.228 9.193 -8.419 1.00 91.06 91 ARG A C 1
ATOM 668 O O . ARG A 1 91 ? 7.920 8.247 -7.704 1.00 91.06 91 ARG A O 1
ATOM 675 N N . SER A 1 92 ? 7.357 10.051 -8.940 1.00 92.56 92 SER A N 1
ATOM 676 C CA . SER A 1 92 ? 5.916 9.907 -8.765 1.00 92.56 92 SER A CA 1
ATOM 677 C C . SER A 1 92 ? 5.375 8.810 -9.671 1.00 92.56 92 SER A C 1
ATOM 679 O O . SER A 1 92 ? 5.687 8.781 -10.863 1.00 92.56 92 SER A O 1
ATOM 681 N N . TRP A 1 93 ? 4.567 7.938 -9.081 1.00 92.50 93 TRP A N 1
ATOM 682 C CA . TRP A 1 93 ? 3.872 6.850 -9.745 1.00 92.50 93 TRP A CA 1
ATOM 683 C C . TRP A 1 93 ? 2.429 6.776 -9.267 1.00 92.50 93 TRP A C 1
ATOM 685 O O . TRP A 1 93 ? 2.121 7.129 -8.130 1.00 92.50 93 TRP A O 1
ATOM 695 N N . ARG A 1 94 ? 1.555 6.286 -10.138 1.00 93.88 94 ARG A N 1
ATOM 696 C CA . ARG A 1 94 ? 0.173 5.936 -9.831 1.00 93.88 94 ARG A CA 1
ATOM 697 C C . ARG A 1 94 ? 0.091 4.434 -9.599 1.00 93.88 94 ARG A C 1
ATOM 699 O O . ARG A 1 94 ? 0.592 3.661 -10.419 1.00 93.88 94 ARG A O 1
ATOM 706 N N . VAL A 1 95 ? -0.538 4.038 -8.500 1.00 94.25 95 VAL A N 1
ATOM 707 C CA . VAL A 1 95 ? -0.763 2.636 -8.138 1.00 94.25 95 VAL A CA 1
ATOM 708 C C . VAL A 1 95 ? -2.257 2.403 -7.890 1.00 94.25 95 VAL A C 1
ATOM 710 O O . VAL A 1 95 ? -2.896 3.243 -7.250 1.00 94.25 95 VAL A O 1
ATOM 713 N N . PRO A 1 96 ? -2.841 1.300 -8.386 1.00 95.25 96 PRO A N 1
ATOM 714 C CA . PRO A 1 96 ? -4.134 0.827 -7.910 1.00 95.25 96 PRO A CA 1
ATOM 715 C C . PRO A 1 96 ? -4.035 0.499 -6.421 1.00 95.25 96 PRO A C 1
ATOM 717 O O . PRO A 1 96 ? -3.092 -0.168 -5.996 1.00 95.25 96 PRO A O 1
ATOM 720 N N . ALA A 1 97 ? -5.003 0.965 -5.645 1.00 96.38 97 ALA A N 1
ATOM 721 C CA . ALA A 1 97 ? -5.071 0.738 -4.215 1.00 96.38 97 ALA A CA 1
ATOM 722 C C . ALA A 1 97 ? -6.506 0.438 -3.774 1.00 96.38 97 ALA A C 1
ATOM 724 O O . ALA A 1 97 ? -7.467 0.754 -4.476 1.00 96.38 97 ALA A O 1
ATOM 725 N N . LEU A 1 98 ? -6.631 -0.143 -2.587 1.00 96.69 98 LEU A N 1
ATOM 726 C CA . LEU A 1 98 ? -7.879 -0.269 -1.851 1.00 96.69 98 LEU A CA 1
ATOM 727 C C . LEU A 1 98 ? -7.829 0.645 -0.634 1.00 96.69 98 LEU A C 1
ATOM 729 O O . LEU A 1 98 ? -6.923 0.540 0.195 1.00 96.69 98 LEU A O 1
ATOM 733 N N . ARG A 1 99 ? -8.789 1.560 -0.554 1.00 96.12 99 ARG A N 1
ATOM 734 C CA . ARG A 1 99 ? -8.999 2.466 0.571 1.00 96.12 99 ARG A CA 1
ATOM 735 C C . ARG A 1 99 ? -9.847 1.757 1.624 1.00 96.12 99 ARG A C 1
ATOM 737 O O . ARG A 1 99 ? -10.957 1.327 1.324 1.00 96.12 99 ARG A O 1
ATOM 744 N N . LEU A 1 100 ? -9.333 1.675 2.845 1.00 95.38 100 LEU A N 1
ATOM 745 C CA . LEU A 1 100 ? -10.024 1.120 4.007 1.00 95.38 100 LEU A CA 1
ATOM 746 C C . LEU A 1 100 ? -10.154 2.177 5.104 1.00 95.38 100 LEU A C 1
ATOM 748 O O . LEU A 1 100 ? -9.289 3.057 5.246 1.00 95.38 100 LEU A O 1
ATOM 752 N N . ALA A 1 101 ? -11.223 2.076 5.893 1.00 93.88 101 ALA A N 1
ATOM 753 C CA . ALA A 1 101 ? -11.373 2.884 7.090 1.00 93.88 101 ALA A CA 1
ATOM 754 C C . ALA A 1 101 ? -10.298 2.504 8.131 1.00 93.88 101 ALA A C 1
ATOM 756 O O . ALA A 1 101 ? -9.831 1.361 8.154 1.00 93.88 101 ALA A O 1
ATOM 757 N N . PRO A 1 102 ? -9.902 3.436 9.019 1.00 92.69 102 PRO A N 1
ATOM 758 C CA . PRO A 1 102 ? -8.897 3.199 10.055 1.00 92.69 102 PRO A CA 1
ATOM 759 C C . PRO A 1 102 ? -9.083 1.900 10.848 1.00 92.69 102 PRO A C 1
ATOM 761 O O . PRO A 1 102 ? -8.139 1.125 10.977 1.00 92.69 102 PRO A O 1
ATOM 764 N N . THR A 1 103 ? -10.296 1.639 11.336 1.00 91.56 103 THR A N 1
ATOM 765 C CA . THR A 1 103 ? -10.607 0.458 12.157 1.00 91.56 103 THR A CA 1
ATOM 766 C C . THR A 1 103 ? -10.400 -0.847 11.392 1.00 91.56 103 THR A C 1
ATOM 768 O O . THR A 1 103 ? -9.793 -1.781 11.907 1.00 91.56 103 THR A O 1
ATOM 771 N N . GLU A 1 104 ? -10.851 -0.891 10.139 1.00 93.56 104 GLU A N 1
ATOM 772 C CA . GLU A 1 104 ? -10.726 -2.061 9.265 1.00 93.56 104 GLU A CA 1
ATOM 773 C C . GLU A 1 104 ? -9.259 -2.333 8.919 1.00 93.56 104 GLU A C 1
ATOM 775 O O . GLU A 1 104 ? -8.786 -3.467 8.968 1.00 93.56 104 GLU A O 1
ATOM 780 N N . ALA A 1 105 ? -8.512 -1.269 8.618 1.00 94.12 105 ALA A N 1
ATOM 781 C CA . ALA A 1 105 ? -7.097 -1.363 8.305 1.00 94.12 105 ALA A CA 1
ATOM 782 C C . ALA A 1 105 ? -6.272 -1.862 9.496 1.00 94.12 105 ALA A C 1
ATOM 784 O O . ALA A 1 105 ? -5.388 -2.700 9.318 1.00 94.12 105 ALA A O 1
ATOM 785 N N . VAL A 1 106 ? -6.556 -1.363 10.704 1.00 93.88 106 VAL A N 1
ATOM 786 C CA . VAL A 1 106 ? -5.885 -1.814 11.930 1.00 93.88 106 VAL A CA 1
ATOM 787 C C . VAL A 1 106 ? -6.168 -3.290 12.183 1.00 93.88 106 VAL A C 1
ATOM 789 O O . VAL A 1 106 ? -5.228 -4.019 12.483 1.00 93.88 106 VAL A O 1
ATOM 792 N N . GLN A 1 107 ? -7.409 -3.751 12.004 1.00 92.69 107 GLN A N 1
ATOM 793 C CA . GLN A 1 107 ? -7.740 -5.168 12.164 1.00 92.69 107 GLN A CA 1
ATOM 794 C C . GLN A 1 107 ? -6.865 -6.057 11.264 1.00 92.69 107 GLN A C 1
ATOM 796 O O . GLN A 1 107 ? -6.196 -6.954 11.771 1.00 92.69 107 GLN A O 1
ATOM 801 N N . ILE A 1 108 ? -6.786 -5.750 9.965 1.00 93.12 108 ILE A N 1
ATOM 802 C CA . ILE A 1 108 ? -5.963 -6.511 9.008 1.00 93.12 108 ILE A CA 1
ATOM 803 C C . ILE A 1 108 ? -4.479 -6.471 9.393 1.00 93.12 108 ILE A C 1
ATOM 805 O O . ILE A 1 108 ? -3.799 -7.496 9.393 1.00 93.12 108 ILE A O 1
ATOM 809 N N . LEU A 1 109 ? -3.956 -5.289 9.742 1.00 94.00 109 LEU A N 1
ATOM 810 C CA . LEU A 1 109 ? -2.554 -5.135 10.143 1.00 94.00 109 LEU A CA 1
ATOM 811 C C . LEU A 1 109 ? -2.214 -6.000 11.362 1.00 94.00 109 LEU A C 1
ATOM 813 O O . LEU A 1 109 ? -1.127 -6.581 11.404 1.00 94.00 109 LEU A O 1
ATOM 817 N N . MET A 1 110 ? -3.135 -6.090 12.324 1.00 93.19 110 MET A N 1
ATOM 818 C CA . MET A 1 110 ? -2.973 -6.893 13.533 1.00 93.19 110 MET A CA 1
ATOM 819 C C . MET A 1 110 ? -3.099 -8.391 13.254 1.00 93.19 110 MET A C 1
ATOM 821 O O . MET A 1 110 ? -2.294 -9.165 13.763 1.00 93.19 110 MET A O 1
ATOM 825 N N . GLU A 1 111 ? -4.045 -8.810 12.414 1.00 91.94 111 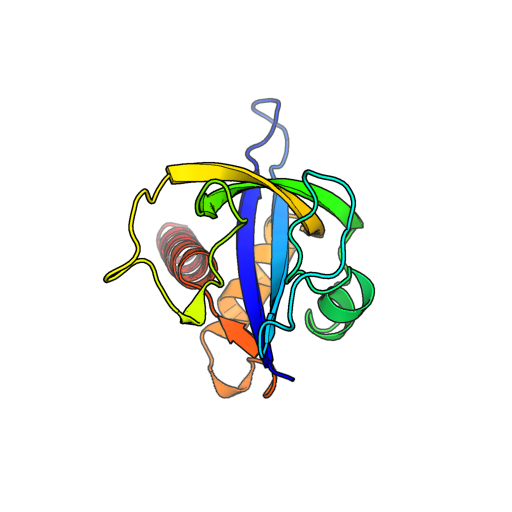GLU A N 1
ATOM 826 C CA . GLU A 1 111 ? -4.183 -10.211 11.996 1.00 91.94 111 GLU A CA 1
ATOM 827 C C . GLU A 1 111 ? -2.914 -10.708 11.292 1.00 91.94 111 GLU A C 1
ATOM 829 O O . GLU A 1 111 ? -2.409 -11.783 11.607 1.00 91.94 111 GLU A O 1
ATOM 834 N N . TRP A 1 112 ? -2.326 -9.891 10.415 1.00 92.12 112 TRP A N 1
ATOM 835 C CA . TRP A 1 112 ? -1.094 -10.219 9.690 1.00 92.12 112 TRP A CA 1
ATOM 836 C C . TRP A 1 112 ? 0.187 -10.186 10.537 1.00 92.12 112 TRP A C 1
ATOM 838 O O . TRP A 1 112 ? 1.279 -10.381 10.000 1.00 92.12 112 TRP A O 1
ATOM 848 N N . LEU A 1 113 ? 0.106 -9.915 11.843 1.00 89.31 113 LEU A N 1
ATOM 849 C CA . LEU A 1 113 ? 1.227 -10.171 12.756 1.00 89.31 113 LEU A CA 1
ATOM 850 C C . LEU A 1 113 ? 1.422 -11.673 12.985 1.00 89.31 113 LEU A C 1
ATOM 852 O O . LEU A 1 113 ? 2.544 -12.136 13.194 1.00 89.31 113 LEU A O 1
ATOM 856 N N . GLU A 1 114 ? 0.329 -12.434 12.943 1.00 86.94 114 GLU A N 1
ATOM 857 C CA . GLU A 1 114 ? 0.354 -13.887 12.973 1.00 86.94 114 GLU A CA 1
ATOM 858 C C . GLU A 1 114 ? 0.691 -14.374 11.559 1.00 86.94 114 GLU A C 1
ATOM 860 O O . GLU A 1 114 ? -0.169 -14.393 10.685 1.00 86.94 114 GLU A O 1
ATOM 865 N N . ASN A 1 115 ? 1.947 -14.764 11.308 1.00 78.19 115 ASN A N 1
ATOM 866 C CA . ASN A 1 115 ? 2.411 -15.165 9.966 1.00 78.19 115 ASN A CA 1
ATOM 867 C C . ASN A 1 115 ? 1.518 -16.221 9.282 1.00 78.19 115 ASN A C 1
ATOM 869 O O . ASN A 1 115 ? 1.442 -16.251 8.059 1.00 78.19 115 ASN A O 1
ATOM 873 N N . GLU A 1 116 ? 0.846 -17.081 10.054 1.00 84.94 116 GLU A N 1
ATOM 874 C CA . GLU A 1 116 ? -0.082 -18.105 9.548 1.00 84.94 116 GLU A CA 1
ATOM 875 C C . GLU A 1 116 ? -1.372 -17.519 8.946 1.00 84.94 116 GLU A C 1
ATOM 877 O O . GLU A 1 116 ? -2.026 -18.187 8.148 1.00 84.94 116 GLU A O 1
ATOM 882 N N . ARG A 1 117 ? -1.720 -16.274 9.296 1.00 87.44 117 ARG A N 1
ATOM 883 C CA . ARG A 1 117 ? -2.858 -15.520 8.746 1.00 87.44 117 ARG A CA 1
ATOM 884 C C . ARG A 1 117 ? -2.496 -14.654 7.546 1.00 8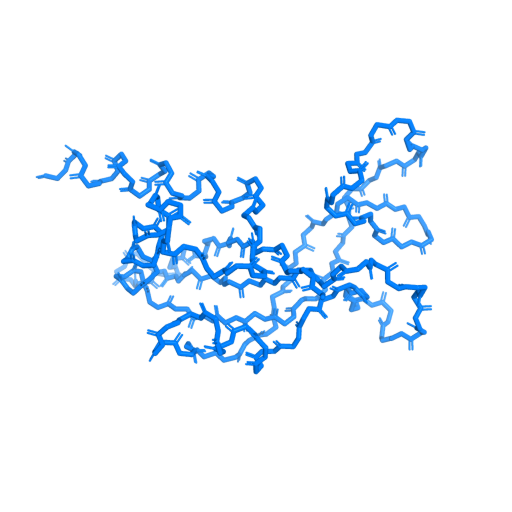7.44 117 ARG A C 1
ATOM 886 O O . ARG A 1 117 ? -3.372 -14.044 6.944 1.00 87.44 117 ARG A O 1
ATOM 893 N N . VAL A 1 118 ? -1.217 -14.564 7.186 1.00 91.44 118 VAL A N 1
ATOM 894 C CA . VAL A 1 118 ? -0.825 -13.916 5.932 1.00 91.44 118 VAL A CA 1
ATOM 895 C C . VAL A 1 118 ? -1.085 -14.909 4.796 1.00 91.44 118 VAL A C 1
ATOM 897 O O . VAL A 1 118 ? -0.588 -16.038 4.861 1.00 91.44 118 VAL A O 1
ATOM 900 N N . PRO A 1 119 ? -1.827 -14.533 3.736 1.00 92.25 119 PRO A N 1
ATOM 901 C CA . PRO A 1 119 ? -2.041 -15.427 2.607 1.00 92.25 119 PRO A CA 1
ATOM 902 C C . PRO A 1 119 ? -0.714 -15.948 2.041 1.00 92.25 119 PRO A C 1
ATOM 904 O O . PRO A 1 119 ? 0.251 -15.202 1.899 1.00 92.25 119 PRO A O 1
ATOM 907 N N . SER A 1 120 ? -0.659 -17.233 1.682 1.00 92.69 120 SER A N 1
ATOM 908 C CA . SER A 1 120 ? 0.598 -17.895 1.275 1.00 92.69 120 SER A CA 1
ATOM 909 C C . SER A 1 120 ? 1.302 -17.279 0.053 1.00 92.69 120 SER A C 1
ATOM 911 O O . SER A 1 120 ? 2.492 -17.512 -0.162 1.00 92.69 120 SER A O 1
ATOM 913 N N . ASP A 1 121 ? 0.582 -16.507 -0.764 1.00 93.88 121 ASP A N 1
ATOM 914 C CA . ASP A 1 121 ? 1.108 -15.787 -1.922 1.00 93.88 121 ASP A CA 1
ATOM 915 C C . AS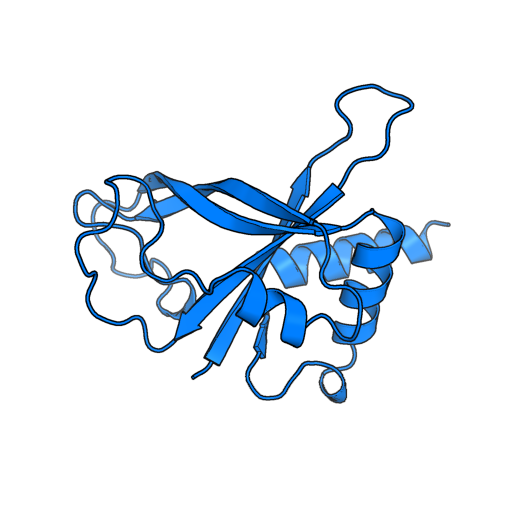P A 1 121 ? 1.395 -14.303 -1.637 1.00 93.88 121 ASP A C 1
ATOM 917 O O . ASP A 1 121 ? 1.737 -13.562 -2.561 1.00 93.88 121 ASP A O 1
ATOM 921 N N . VAL A 1 122 ? 1.284 -13.867 -0.381 1.00 93.50 122 VAL A N 1
ATOM 922 C CA . VAL A 1 122 ? 1.521 -12.495 0.069 1.00 93.50 122 VAL A CA 1
ATOM 923 C C . VAL A 1 122 ? 2.847 -12.395 0.819 1.00 93.50 122 VAL A C 1
ATOM 925 O O . VAL A 1 122 ? 3.192 -13.211 1.668 1.00 93.50 122 VAL A O 1
ATOM 928 N N . GLN A 1 123 ? 3.602 -11.350 0.497 1.00 93.88 123 GLN A N 1
ATOM 929 C CA . GLN A 1 123 ? 4.744 -10.872 1.266 1.00 93.88 123 GLN A CA 1
ATOM 930 C C . GLN A 1 123 ? 4.441 -9.464 1.769 1.00 93.88 123 GLN A C 1
ATOM 932 O O . GLN A 1 123 ? 3.785 -8.681 1.086 1.00 93.88 123 GLN A O 1
ATOM 937 N N . LEU A 1 124 ? 4.932 -9.121 2.954 1.00 93.94 124 LEU A N 1
ATOM 938 C CA . LEU A 1 124 ? 4.735 -7.793 3.527 1.00 93.94 124 LEU A CA 1
ATOM 939 C C . LEU A 1 124 ? 5.935 -6.908 3.178 1.00 93.94 124 LEU A C 1
ATOM 941 O O . LEU A 1 124 ? 7.081 -7.275 3.423 1.00 93.94 124 LEU A O 1
ATOM 945 N N . GLY A 1 125 ? 5.680 -5.748 2.576 1.00 92.62 125 GLY A N 1
ATOM 946 C CA . GLY A 1 125 ? 6.708 -4.738 2.342 1.00 92.62 125 GLY A CA 1
ATOM 947 C C . GLY A 1 125 ? 7.032 -3.937 3.607 1.00 92.62 125 GLY A C 1
ATOM 948 O O . GLY A 1 125 ? 6.245 -3.891 4.555 1.00 92.62 125 GLY A O 1
ATOM 949 N N . ASP A 1 126 ? 8.154 -3.213 3.591 1.00 91.12 126 ASP A N 1
ATOM 950 C CA . ASP A 1 126 ? 8.631 -2.414 4.734 1.00 91.12 126 ASP A CA 1
ATOM 951 C C . ASP A 1 126 ? 7.586 -1.420 5.261 1.00 91.12 126 ASP A C 1
ATOM 953 O O . ASP A 1 126 ? 7.429 -1.245 6.469 1.00 91.12 126 ASP A O 1
ATOM 957 N N . SER A 1 127 ? 6.827 -0.787 4.362 1.00 93.69 127 SER A N 1
ATOM 958 C CA . SER A 1 127 ? 5.734 0.120 4.730 1.00 93.69 127 SER A CA 1
ATOM 959 C C . SER A 1 127 ? 4.637 -0.575 5.536 1.00 93.69 127 SER A C 1
ATOM 961 O O . SER A 1 127 ? 4.066 0.022 6.442 1.00 93.69 127 SER A O 1
ATOM 963 N N . THR A 1 128 ? 4.339 -1.834 5.218 1.00 95.31 128 THR A N 1
ATOM 964 C CA . THR A 1 128 ? 3.308 -2.609 5.914 1.00 95.31 128 THR A CA 1
ATOM 965 C C . THR A 1 128 ? 3.797 -2.967 7.307 1.00 95.31 128 THR A C 1
ATOM 967 O O . THR A 1 128 ? 3.108 -2.676 8.278 1.00 95.31 128 THR A O 1
ATOM 970 N N . HIS A 1 129 ? 5.035 -3.454 7.433 1.00 94.94 129 HIS A N 1
ATOM 971 C CA . HIS A 1 129 ? 5.660 -3.695 8.736 1.00 94.94 129 HIS A CA 1
ATOM 972 C C . HIS A 1 129 ? 5.750 -2.437 9.607 1.00 94.94 129 HIS A C 1
ATOM 974 O O . HIS A 1 129 ? 5.543 -2.507 10.819 1.00 94.94 129 HIS A O 1
ATOM 980 N N . TYR A 1 130 ? 6.037 -1.278 9.009 1.00 95.56 130 TYR A N 1
ATOM 981 C CA . TYR A 1 130 ? 6.004 -0.002 9.720 1.00 95.56 130 TYR A CA 1
ATOM 982 C C . TYR A 1 130 ? 4.616 0.271 10.319 1.00 95.56 130 TYR A C 1
ATOM 984 O O . TYR A 1 130 ? 4.513 0.545 11.515 1.00 95.56 130 TYR A O 1
ATOM 992 N N . TRP A 1 131 ? 3.550 0.144 9.522 1.00 96.19 131 TRP A N 1
ATOM 993 C CA . TRP A 1 131 ? 2.186 0.396 9.992 1.00 96.19 131 TRP A CA 1
ATOM 994 C C . TRP A 1 131 ? 1.667 -0.666 10.961 1.00 96.19 131 TRP A C 1
ATOM 996 O O . TRP A 1 131 ? 0.922 -0.313 11.868 1.00 96.19 131 TRP A O 1
ATOM 1006 N N . GLN A 1 132 ? 2.113 -1.920 10.854 1.00 95.50 132 GLN A N 1
ATOM 1007 C CA . GLN A 1 132 ? 1.850 -2.939 11.874 1.00 95.50 132 GLN A CA 1
ATOM 1008 C C . GLN A 1 132 ? 2.405 -2.514 13.237 1.00 95.50 132 GLN A C 1
ATOM 1010 O O . GLN A 1 132 ? 1.673 -2.499 14.222 1.00 95.50 132 GLN A O 1
ATOM 1015 N N . ARG A 1 133 ? 3.673 -2.084 13.293 1.00 95.31 133 ARG A N 1
ATOM 1016 C CA . ARG A 1 133 ? 4.293 -1.606 14.541 1.00 95.31 133 ARG A CA 1
ATOM 1017 C C . ARG A 1 133 ? 3.605 -0.358 15.088 1.00 95.31 133 ARG A C 1
ATOM 1019 O O . ARG A 1 133 ? 3.426 -0.238 16.295 1.00 95.31 133 ARG A O 1
ATOM 1026 N N . ALA A 1 134 ? 3.219 0.567 14.210 1.00 94.81 134 ALA A N 1
ATOM 1027 C CA . ALA A 1 134 ? 2.480 1.761 14.607 1.00 94.81 134 ALA A CA 1
ATOM 1028 C C . ALA A 1 134 ? 1.094 1.413 15.180 1.00 94.81 134 ALA A C 1
ATOM 1030 O O . ALA A 1 134 ? 0.698 1.993 16.187 1.00 94.81 134 ALA A O 1
ATOM 1031 N N . ALA A 1 135 ? 0.385 0.452 14.579 1.00 93.38 135 ALA A N 1
ATOM 1032 C CA . ALA A 1 135 ? -0.902 -0.032 15.071 1.00 93.38 135 ALA A CA 1
ATOM 1033 C C . ALA A 1 135 ? -0.769 -0.728 16.434 1.00 93.38 135 ALA A C 1
ATOM 1035 O O . ALA A 1 135 ? -1.525 -0.406 17.345 1.00 93.38 135 ALA A O 1
ATOM 1036 N N . GLN A 1 136 ? 0.228 -1.605 16.602 1.00 94.12 136 GLN A N 1
ATOM 1037 C CA . GLN A 1 136 ? 0.536 -2.242 17.889 1.00 94.12 136 GLN A CA 1
ATOM 1038 C C . GLN A 1 136 ? 0.789 -1.204 18.985 1.00 94.12 136 GLN A C 1
ATOM 1040 O O . GLN A 1 136 ? 0.126 -1.230 20.015 1.00 94.12 136 GLN A O 1
ATOM 1045 N N . LEU A 1 137 ? 1.691 -0.248 18.731 1.00 94.25 137 LEU A N 1
ATOM 1046 C CA . LEU A 1 137 ? 1.998 0.819 19.684 1.00 94.25 137 LEU A CA 1
ATOM 1047 C C . LEU A 1 137 ? 0.757 1.658 20.016 1.00 94.25 137 LEU A C 1
ATOM 1049 O O . LEU A 1 137 ? 0.548 2.025 21.167 1.00 94.25 137 LEU A O 1
ATOM 1053 N N . GLY A 1 138 ? -0.063 1.963 19.007 1.00 90.75 138 GLY A N 1
ATOM 1054 C CA . GLY A 1 138 ? -1.318 2.681 19.195 1.00 90.75 138 GLY A CA 1
ATOM 1055 C C . GLY A 1 138 ? -2.282 1.936 20.115 1.00 90.75 138 GLY A C 1
ATOM 1056 O O . GLY A 1 138 ? -2.870 2.562 20.985 1.00 90.75 138 GLY A O 1
ATOM 1057 N N . LEU A 1 139 ? -2.410 0.616 19.961 1.00 89.75 139 LEU A N 1
ATOM 1058 C CA . LEU A 1 139 ? -3.270 -0.218 20.806 1.00 89.75 139 LEU A CA 1
ATOM 1059 C C . LEU A 1 139 ? -2.725 -0.405 22.227 1.00 89.75 139 LEU A C 1
ATOM 1061 O O . LEU A 1 139 ? -3.516 -0.506 23.154 1.00 89.75 139 LEU A O 1
ATOM 1065 N N . GLU A 1 140 ? -1.404 -0.436 22.415 1.00 91.88 140 GLU A N 1
ATOM 1066 C CA . GLU A 1 140 ? -0.784 -0.496 23.749 1.00 91.88 140 GLU A CA 1
ATOM 1067 C C . GLU A 1 140 ? -0.932 0.811 24.543 1.00 91.88 140 GLU A C 1
ATOM 1069 O O . GLU A 1 140 ? -0.885 0.799 25.772 1.00 91.88 140 GLU A O 1
ATOM 1074 N N . ALA A 1 141 ? -1.062 1.945 23.850 1.00 87.88 141 ALA A N 1
ATOM 1075 C CA . ALA A 1 141 ? -1.166 3.269 24.461 1.00 87.88 141 ALA A CA 1
ATOM 1076 C C . ALA A 1 141 ? -2.608 3.688 24.815 1.00 87.88 141 ALA A C 1
ATOM 1078 O O . ALA A 1 141 ? -2.788 4.763 25.397 1.00 87.88 141 ALA A O 1
ATOM 1079 N N . LEU A 1 142 ? -3.607 2.884 24.435 1.00 75.81 142 LEU A N 1
ATOM 1080 C CA . LEU A 1 142 ? -5.032 3.075 24.735 1.00 75.81 142 LEU A CA 1
ATOM 1081 C C . LEU A 1 142 ? -5.433 2.329 26.012 1.00 75.81 142 LEU A C 1
ATOM 1083 O O . LEU A 1 142 ? -6.240 2.909 26.774 1.00 75.81 142 LEU A O 1
#

Foldseek 3Di:
DAKAKAWDWACDPDPPDFIKIKIWIFAPPQDPADDDPPAAQRRTDALVVVQVQLVPPSADKDKDKDWAWDAPVHGDPQVVDCPPPPPIDTDIHIHIIHIDTPVSLLVSLQLVVPVVSRPPRYDYGPNSVVVSVVSVVVVVVD

pLDDT: mean 88.22, std 8.86, range [56.22, 96.69]

Secondary structure (DSSP, 8-state):
-EEEEEEEEE--SSTTS--EEEEEEEEES--------TTB-TTBPPHHHHHTTSTT---EEEEEEEEEEEETTEEPPGGG-STT-SS-EEEEEEEEEEEE-HHHHHHHHHHTTSGGGS-TTEEE-HHHHHHHHHHHHHHHT-